Protein AF-A0A960G4V2-F1 (afdb_monomer)

Mean predicted aligned error: 2.52 Å

Secondary structure (DSSP, 8-state):
-HHHHHHHHHTT-SS--HHHHHHHHHHHHHHHGGG-BTTBSS--TT-TTHHHHHHHHHHHHHHHTT----

Sequence (70 aa):
FPGIFRGAFDVHATAITEGMKLAAANALADLVGDDLREDLVIPSPFDPRVGPAVSTAVAEAARRDGVARR

pLDDT: mean 95.56, std 5.07, range [63.34, 98.69]

Solvent-accessible surface area (backbone atoms only — not comparable to full-atom values): 3808 Å² total; per-residue (Å²): 123,69,17,54,56,50,8,33,56,78,18,54,36,79,64,88,51,71,61,26,53,51,31,32,52,49,39,44,49,60,71,35,51,91,69,57,44,100,93,34,86,63,65,61,95,79,43,80,62,52,44,60,45,15,14,52,37,13,32,52,30,29,51,74,70,66,36,33,77,100

Radius of gyration: 12.36 Å; Cα contacts (8 Å, |Δi|>4): 95; chains: 1; bounding box: 31×20×31 Å

Structure (mmCIF, N/CA/C/O backbone):
data_AF-A0A960G4V2-F1
#
_entry.id   AF-A0A960G4V2-F1
#
loop_
_atom_site.group_PDB
_atom_site.id
_atom_site.type_symbol
_atom_site.label_atom_id
_atom_site.label_alt_id
_atom_site.label_comp_id
_atom_site.label_asym_id
_atom_site.label_entity_id
_atom_site.label_seq_id
_atom_site.pdbx_PDB_ins_code
_atom_site.Cartn_x
_atom_site.Cartn_y
_atom_site.Cartn_z
_atom_site.occupancy
_atom_site.B_iso_or_equiv
_atom_site.auth_seq_id
_atom_site.auth_comp_id
_atom_site.auth_asym_id
_atom_site.auth_atom_id
_atom_site.pdbx_PDB_model_num
ATOM 1 N N . PHE A 1 1 ? 9.446 0.504 1.894 1.00 63.34 1 PHE A N 1
ATOM 2 C CA . PHE A 1 1 ? 8.768 0.673 3.199 1.00 63.34 1 PHE A CA 1
ATOM 3 C C . PHE A 1 1 ? 7.939 1.952 3.418 1.00 63.34 1 PHE A C 1
ATOM 5 O O . PHE A 1 1 ? 7.069 1.878 4.276 1.00 63.34 1 PHE A O 1
ATOM 12 N N . PRO A 1 2 ? 8.077 3.085 2.693 1.00 80.81 2 PRO A N 1
ATOM 13 C CA . PRO A 1 2 ? 7.231 4.259 2.975 1.00 80.81 2 PRO A CA 1
ATOM 14 C C . PRO A 1 2 ? 5.761 4.103 2.535 1.00 80.81 2 PRO A C 1
ATOM 16 O O . PRO A 1 2 ? 4.870 4.610 3.211 1.00 80.81 2 PRO A O 1
ATOM 19 N N . GLY A 1 3 ? 5.487 3.364 1.451 1.00 87.69 3 GLY A N 1
ATOM 20 C CA . GLY A 1 3 ? 4.131 3.228 0.898 1.00 87.69 3 GLY A CA 1
ATOM 21 C C . GLY A 1 3 ? 3.118 2.570 1.844 1.00 87.69 3 GLY A C 1
ATOM 22 O O . GLY A 1 3 ? 1.995 3.050 1.942 1.00 87.69 3 GLY A O 1
ATOM 23 N N . ILE A 1 4 ? 3.518 1.534 2.599 1.00 93.56 4 ILE A N 1
ATOM 24 C CA . ILE A 1 4 ? 2.619 0.840 3.544 1.00 93.56 4 ILE A CA 1
ATOM 25 C C . ILE A 1 4 ? 2.124 1.794 4.629 1.00 93.56 4 ILE A C 1
ATOM 27 O O . ILE A 1 4 ? 0.923 1.899 4.863 1.00 93.56 4 ILE A O 1
ATOM 31 N N . PHE A 1 5 ? 3.040 2.522 5.271 1.00 95.56 5 PHE A N 1
ATOM 32 C CA . PHE A 1 5 ? 2.662 3.476 6.309 1.00 95.56 5 PHE A CA 1
ATOM 33 C C . PHE A 1 5 ? 1.858 4.632 5.734 1.00 95.56 5 PHE A C 1
ATOM 35 O O . PHE A 1 5 ? 0.857 5.018 6.324 1.00 95.56 5 PHE A O 1
ATOM 42 N N . ARG A 1 6 ? 2.245 5.142 4.559 1.00 96.75 6 ARG A N 1
ATOM 43 C CA . ARG A 1 6 ? 1.498 6.213 3.905 1.00 96.75 6 ARG A CA 1
ATOM 44 C C . ARG A 1 6 ? 0.046 5.809 3.633 1.00 96.75 6 ARG A C 1
ATOM 46 O O . ARG A 1 6 ? -0.850 6.524 4.061 1.00 96.75 6 ARG A O 1
ATOM 53 N N . GLY A 1 7 ? -0.179 4.65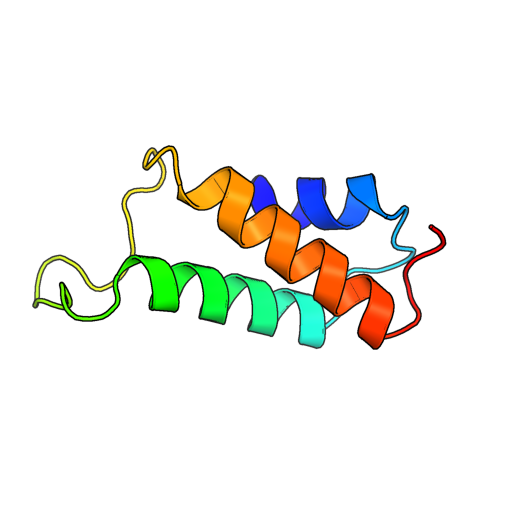2 3.009 1.00 97.12 7 GLY A N 1
ATOM 54 C CA . GLY A 1 7 ? -1.526 4.152 2.718 1.00 97.12 7 GLY A CA 1
ATOM 55 C C . GLY A 1 7 ? -2.355 3.896 3.977 1.00 97.12 7 GLY A C 1
ATOM 56 O O . GLY A 1 7 ? -3.519 4.279 4.043 1.00 97.12 7 GLY A O 1
ATOM 57 N N . ALA A 1 8 ? -1.741 3.313 5.011 1.00 98.06 8 ALA A N 1
ATOM 58 C CA . ALA A 1 8 ? -2.389 3.109 6.305 1.00 98.06 8 ALA A CA 1
ATOM 59 C C . ALA A 1 8 ? -2.784 4.440 6.972 1.00 98.06 8 ALA A C 1
ATOM 61 O O . ALA A 1 8 ? -3.885 4.564 7.514 1.00 98.06 8 ALA A O 1
ATOM 62 N N . PHE A 1 9 ? -1.908 5.448 6.914 1.00 97.69 9 PHE A N 1
ATOM 63 C CA . PHE A 1 9 ? -2.165 6.770 7.480 1.00 97.69 9 PHE A CA 1
ATOM 64 C C . PHE A 1 9 ? -3.211 7.553 6.696 1.00 97.69 9 PHE A C 1
ATOM 66 O O . PHE A 1 9 ? -4.050 8.176 7.330 1.00 97.69 9 PHE A O 1
ATOM 73 N N . ASP A 1 10 ? -3.236 7.483 5.364 1.00 97.69 10 ASP A N 1
ATOM 74 C CA . ASP A 1 10 ? -4.213 8.213 4.541 1.00 97.69 10 ASP A CA 1
ATOM 75 C C . ASP A 1 10 ? -5.674 7.825 4.863 1.00 97.69 10 ASP A C 1
ATOM 77 O O . ASP A 1 10 ? -6.588 8.635 4.695 1.00 97.69 10 ASP A O 1
ATOM 81 N N . VAL A 1 11 ? -5.901 6.608 5.375 1.00 98.25 11 VAL A N 1
ATOM 82 C CA . VAL A 1 11 ? -7.235 6.067 5.719 1.00 98.25 11 VAL A CA 1
ATOM 83 C C . VAL A 1 11 ? -7.458 5.872 7.221 1.00 98.25 11 VAL A C 1
ATOM 85 O O . VAL A 1 11 ? -8.446 5.271 7.651 1.00 98.25 11 VAL A O 1
ATOM 88 N N . HIS A 1 12 ? -6.530 6.374 8.040 1.00 98.06 12 HIS A N 1
ATOM 89 C CA . HIS A 1 12 ? -6.551 6.253 9.500 1.00 98.06 12 HIS A CA 1
ATOM 90 C C . HIS A 1 12 ? -6.697 4.796 9.989 1.00 98.06 12 HIS A C 1
ATOM 92 O O . HIS A 1 12 ? -7.417 4.541 10.966 1.00 98.06 12 HIS A O 1
ATOM 98 N N . ALA A 1 13 ? -6.026 3.850 9.323 1.00 98.38 13 ALA A N 1
ATOM 99 C CA . ALA A 1 13 ? -6.077 2.434 9.671 1.00 98.38 13 ALA A CA 1
ATOM 100 C C . ALA A 1 13 ? -5.703 2.205 11.147 1.00 98.38 13 ALA A C 1
ATOM 102 O O . ALA A 1 13 ? -4.771 2.820 11.669 1.00 98.38 13 ALA A O 1
ATOM 103 N N . THR A 1 14 ? -6.442 1.341 11.838 1.00 98.25 14 THR A N 1
ATOM 104 C CA . THR A 1 14 ? -6.194 1.008 13.253 1.00 98.25 14 THR A CA 1
ATOM 105 C C . THR A 1 14 ? -5.115 -0.055 13.440 1.00 98.25 14 THR A C 1
ATOM 107 O O . THR A 1 14 ? -4.533 -0.149 14.518 1.00 98.25 14 THR A O 1
ATOM 110 N N . ALA A 1 15 ? -4.832 -0.836 12.399 1.00 97.81 15 ALA A N 1
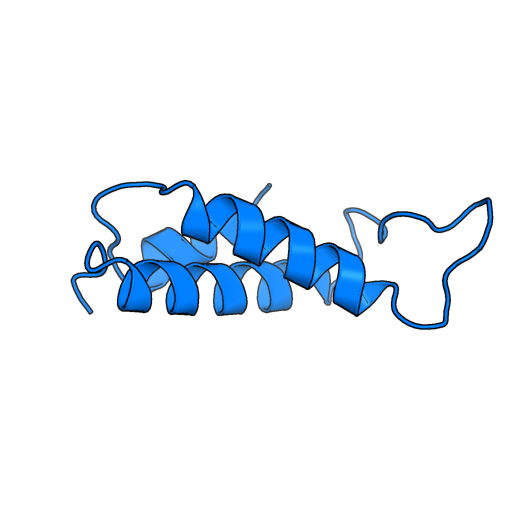ATOM 111 C CA . ALA A 1 15 ? -3.825 -1.886 12.391 1.00 97.81 15 ALA A CA 1
ATOM 112 C C . ALA A 1 15 ? -3.243 -2.071 10.982 1.00 97.81 15 ALA A C 1
ATOM 114 O O . ALA A 1 15 ? -3.845 -1.654 9.993 1.00 97.81 15 ALA A O 1
ATOM 115 N N . ILE A 1 16 ? -2.084 -2.731 10.902 1.00 98.06 16 ILE A N 1
ATOM 116 C CA . ILE A 1 16 ? -1.551 -3.272 9.648 1.00 98.06 16 ILE A CA 1
ATOM 117 C C . ILE A 1 16 ? -1.933 -4.749 9.574 1.00 98.06 16 ILE A C 1
ATOM 119 O O . ILE A 1 16 ? -1.483 -5.544 10.399 1.00 98.06 16 ILE A O 1
ATOM 123 N N . THR A 1 17 ? -2.760 -5.111 8.601 1.00 98.38 17 THR A N 1
ATOM 124 C CA . THR A 1 17 ? -3.278 -6.473 8.420 1.00 98.38 17 THR A CA 1
ATOM 125 C C . THR A 1 17 ? -2.406 -7.296 7.468 1.00 98.38 17 THR A C 1
ATOM 127 O O . THR A 1 17 ? -1.590 -6.755 6.717 1.00 98.38 17 THR A O 1
ATOM 130 N N . GLU A 1 18 ? -2.607 -8.617 7.439 1.00 98.38 18 GLU A N 1
ATOM 131 C CA . GLU A 1 18 ? -1.994 -9.475 6.414 1.00 98.38 18 GLU A CA 1
ATOM 132 C C . GLU A 1 18 ? -2.483 -9.115 5.001 1.00 98.38 18 GLU A C 1
ATOM 134 O O . GLU A 1 18 ? -1.690 -9.117 4.060 1.00 98.38 18 GLU A O 1
ATOM 139 N N . GLY A 1 19 ? -3.752 -8.712 4.852 1.00 98.38 19 GLY A N 1
ATOM 140 C CA . GLY A 1 19 ? -4.308 -8.242 3.581 1.00 98.38 19 GLY A CA 1
ATOM 141 C C . GLY A 1 19 ? -3.572 -7.016 3.036 1.00 98.38 19 GLY A C 1
ATOM 142 O O . GLY A 1 19 ? -3.250 -6.961 1.850 1.00 98.38 19 GLY A O 1
ATOM 143 N N . MET A 1 20 ? -3.203 -6.071 3.905 1.00 98.50 20 MET A N 1
ATOM 144 C CA . MET A 1 20 ? -2.386 -4.910 3.533 1.00 98.50 20 MET A CA 1
ATOM 145 C C . MET A 1 20 ? -0.971 -5.307 3.093 1.00 98.50 20 MET A C 1
ATOM 147 O O . MET A 1 20 ? -0.447 -4.732 2.138 1.00 98.50 20 MET A O 1
ATOM 151 N N . LYS A 1 21 ? -0.349 -6.293 3.753 1.00 97.94 21 LYS A N 1
ATOM 152 C CA . LYS A 1 21 ? 0.981 -6.797 3.364 1.00 97.94 21 LYS A CA 1
ATOM 153 C C . LYS A 1 21 ? 0.942 -7.463 1.989 1.00 97.94 21 LYS A C 1
ATOM 155 O O . LYS A 1 21 ? 1.787 -7.163 1.149 1.00 97.94 21 LYS A O 1
ATOM 160 N N . LEU A 1 22 ? -0.058 -8.313 1.751 1.00 98.31 22 LEU A N 1
ATOM 161 C CA . LEU A 1 22 ? -0.272 -8.960 0.456 1.00 98.31 22 LEU A CA 1
ATOM 162 C C . LEU A 1 22 ? -0.558 -7.930 -0.642 1.00 98.31 22 LEU A C 1
ATOM 164 O O . LEU A 1 22 ? 0.034 -8.003 -1.713 1.00 98.31 22 LEU A O 1
ATOM 168 N N . ALA A 1 23 ? -1.390 -6.923 -0.365 1.00 98.25 23 ALA A N 1
ATOM 169 C CA . ALA A 1 23 ? -1.672 -5.852 -1.317 1.00 98.25 23 ALA A CA 1
ATOM 170 C C . ALA A 1 23 ? -0.416 -5.046 -1.681 1.00 98.25 23 ALA A C 1
ATOM 172 O O . ALA A 1 23 ? -0.205 -4.738 -2.850 1.00 98.25 23 ALA A O 1
ATOM 173 N N . ALA A 1 24 ? 0.448 -4.749 -0.707 1.00 97.62 24 ALA A N 1
ATOM 174 C CA . ALA A 1 24 ? 1.723 -4.087 -0.966 1.00 97.62 24 ALA A CA 1
ATOM 175 C C . ALA A 1 24 ? 2.666 -4.944 -1.827 1.00 97.62 24 ALA A C 1
ATOM 177 O O . ALA A 1 24 ? 3.319 -4.411 -2.722 1.00 97.62 24 ALA A O 1
ATOM 178 N N . ALA A 1 25 ? 2.737 -6.253 -1.564 1.00 96.75 25 ALA A N 1
ATOM 179 C CA . ALA A 1 25 ? 3.548 -7.180 -2.350 1.00 96.75 25 ALA A CA 1
ATOM 180 C C . ALA A 1 25 ? 3.046 -7.284 -3.798 1.00 96.75 25 ALA A C 1
ATOM 182 O O . ALA A 1 25 ? 3.844 -7.156 -4.724 1.00 96.75 25 ALA A O 1
ATOM 183 N N . ASN A 1 26 ? 1.732 -7.423 -3.990 1.00 97.44 26 ASN A N 1
ATOM 184 C CA . ASN A 1 26 ? 1.122 -7.462 -5.318 1.00 97.44 26 ASN A CA 1
ATOM 185 C C . ASN A 1 26 ? 1.359 -6.151 -6.076 1.00 97.44 26 ASN A C 1
ATOM 187 O O . ASN A 1 26 ? 1.811 -6.188 -7.210 1.00 97.44 26 ASN A O 1
ATOM 191 N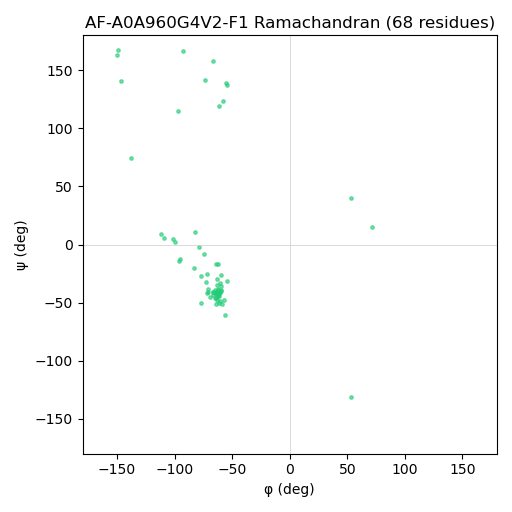 N . ALA A 1 27 ? 1.196 -4.993 -5.426 1.00 97.00 27 ALA A N 1
ATOM 192 C CA . ALA A 1 27 ? 1.470 -3.700 -6.056 1.00 97.00 27 ALA A CA 1
ATOM 193 C C . ALA A 1 27 ? 2.934 -3.544 -6.512 1.00 97.00 27 ALA A C 1
ATOM 195 O O . ALA A 1 27 ? 3.202 -2.888 -7.514 1.00 97.00 27 ALA A O 1
ATOM 196 N N . LEU A 1 28 ? 3.895 -4.130 -5.788 1.00 95.75 28 LEU A N 1
ATOM 197 C CA . LEU A 1 28 ? 5.298 -4.156 -6.215 1.00 95.75 28 LEU A CA 1
ATOM 198 C C . LEU A 1 28 ? 5.518 -5.097 -7.403 1.00 95.75 28 LEU A C 1
ATOM 200 O O . LEU A 1 28 ? 6.264 -4.741 -8.312 1.00 95.75 28 LEU A O 1
ATOM 204 N N . ALA A 1 29 ? 4.885 -6.272 -7.392 1.00 96.12 29 ALA A N 1
ATOM 205 C CA . ALA A 1 29 ? 4.964 -7.235 -8.488 1.00 96.12 29 ALA A CA 1
ATOM 206 C C . ALA A 1 29 ? 4.343 -6.673 -9.779 1.00 96.12 29 ALA A C 1
ATOM 208 O O . ALA A 1 29 ? 4.957 -6.756 -10.840 1.00 96.12 29 ALA A O 1
ATOM 209 N N . ASP A 1 30 ? 3.192 -6.007 -9.675 1.00 96.38 30 ASP A N 1
ATOM 210 C CA . ASP A 1 30 ? 2.491 -5.388 -10.805 1.00 96.38 30 ASP A CA 1
ATOM 211 C C . ASP A 1 30 ? 3.315 -4.266 -11.461 1.00 96.38 30 ASP A C 1
ATOM 213 O O . ASP A 1 30 ? 3.204 -4.032 -12.662 1.00 96.38 30 ASP A O 1
ATOM 217 N N . LEU A 1 31 ? 4.175 -3.579 -10.697 1.00 95.50 31 LEU A N 1
ATOM 218 C CA . LEU A 1 31 ? 5.088 -2.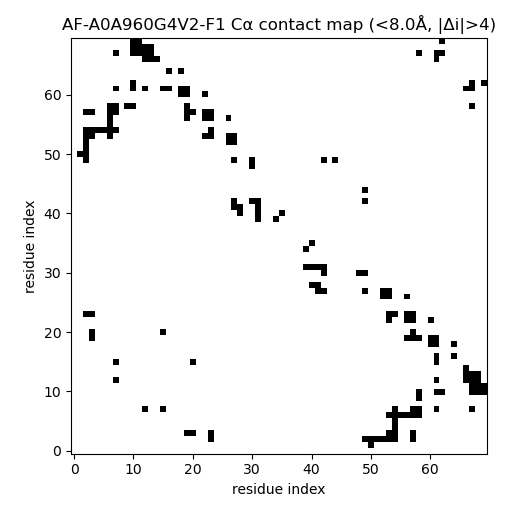565 -11.241 1.00 95.50 31 LEU A CA 1
ATOM 219 C C . LEU A 1 31 ? 6.235 -3.150 -12.072 1.00 95.50 31 LEU A C 1
ATOM 221 O O . LEU A 1 31 ? 6.783 -2.432 -12.910 1.00 95.50 31 LEU A O 1
ATOM 225 N N . VAL A 1 32 ? 6.615 -4.406 -11.822 1.00 95.88 32 VAL A N 1
ATOM 226 C CA . VAL A 1 32 ? 7.537 -5.150 -12.693 1.00 95.88 32 VAL A CA 1
ATOM 227 C C . VAL A 1 32 ? 6.775 -5.630 -13.924 1.00 95.88 32 VAL A C 1
ATOM 229 O O . VAL A 1 32 ? 7.205 -5.373 -15.046 1.00 95.88 32 VAL A O 1
ATOM 232 N N . GLY A 1 33 ? 5.619 -6.268 -13.713 1.00 93.88 33 GLY A N 1
ATOM 233 C CA . GLY A 1 33 ? 4.748 -6.747 -14.784 1.00 93.88 33 GLY A CA 1
ATOM 234 C C . GLY A 1 33 ? 5.494 -7.623 -15.795 1.00 93.88 33 GLY A C 1
ATOM 235 O O . GLY A 1 33 ? 6.250 -8.519 -15.418 1.00 93.88 33 GLY A O 1
ATOM 236 N N . ASP A 1 34 ? 5.304 -7.325 -17.080 1.00 93.38 34 ASP A N 1
ATOM 237 C CA . ASP A 1 34 ? 5.924 -8.058 -18.193 1.00 93.38 34 ASP A CA 1
ATOM 238 C C . ASP A 1 34 ? 7.422 -7.752 -18.380 1.00 93.38 34 ASP A C 1
ATOM 240 O O . ASP A 1 34 ? 8.091 -8.424 -19.161 1.00 93.38 34 ASP A O 1
ATOM 244 N N . ASP A 1 35 ? 7.969 -6.765 -17.661 1.00 93.31 35 ASP A N 1
ATOM 245 C CA . ASP A 1 35 ? 9.389 -6.383 -17.723 1.00 93.31 35 ASP A CA 1
ATOM 246 C C . ASP A 1 35 ? 10.273 -7.285 -16.831 1.00 93.31 35 ASP A C 1
ATOM 248 O O . ASP A 1 35 ? 11.446 -6.996 -16.581 1.00 93.31 35 ASP A O 1
ATOM 252 N N . LEU A 1 36 ? 9.693 -8.381 -16.323 1.00 95.88 36 LEU A N 1
ATOM 253 C CA . LEU A 1 36 ? 10.346 -9.382 -15.490 1.00 95.88 36 LEU A CA 1
ATOM 254 C C . LEU A 1 36 ? 11.546 -9.999 -16.215 1.00 95.88 36 LEU A C 1
ATOM 256 O O . LEU A 1 36 ? 11.428 -10.612 -17.276 1.00 95.88 36 LEU A O 1
ATOM 260 N N . ARG A 1 37 ? 12.707 -9.901 -15.576 1.00 95.69 37 ARG A N 1
ATOM 261 C CA . ARG A 1 37 ? 13.972 -10.470 -16.050 1.00 95.69 37 ARG A CA 1
ATOM 262 C C . ARG A 1 37 ? 14.849 -10.850 -14.865 1.00 95.69 37 ARG A C 1
ATOM 264 O O . ARG A 1 37 ? 14.566 -10.464 -13.732 1.00 95.69 37 ARG A O 1
ATOM 271 N N . GLU A 1 38 ? 15.911 -11.609 -15.118 1.00 95.19 38 GLU A N 1
ATOM 272 C CA . GLU A 1 38 ? 16.79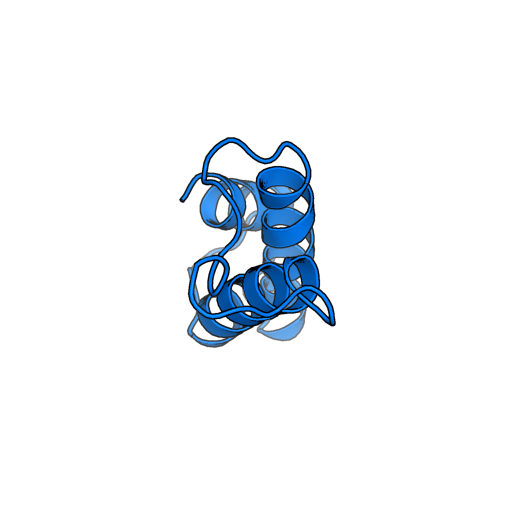3 -12.154 -14.073 1.00 95.19 38 GLU A CA 1
ATOM 273 C C . GLU A 1 38 ? 17.361 -11.075 -13.130 1.00 95.19 38 GLU A C 1
ATOM 275 O O . GLU A 1 38 ? 17.545 -11.327 -11.941 1.00 95.19 38 GLU A O 1
ATOM 280 N N . ASP A 1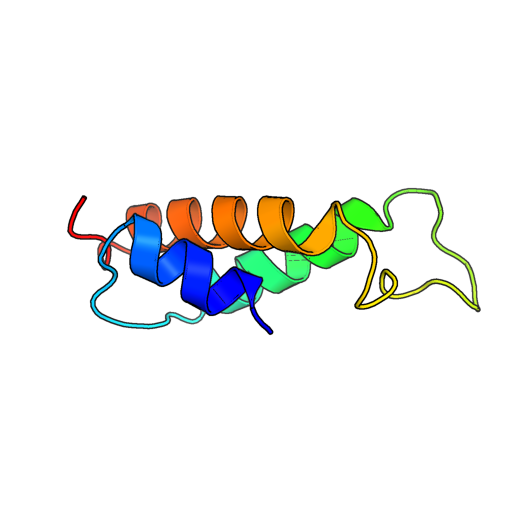 39 ? 17.578 -9.858 -13.632 1.00 94.44 39 ASP A N 1
ATOM 281 C CA . ASP A 1 39 ? 18.067 -8.695 -12.885 1.00 94.44 39 ASP A CA 1
ATOM 282 C C . ASP A 1 39 ? 16.962 -7.701 -12.457 1.00 94.44 39 ASP A C 1
ATOM 284 O O . ASP A 1 39 ? 17.267 -6.685 -11.833 1.00 94.44 39 ASP A O 1
ATOM 288 N N . LEU A 1 40 ? 15.683 -7.973 -12.751 1.00 93.00 40 LEU A N 1
ATOM 289 C CA . LEU A 1 40 ? 14.540 -7.139 -12.354 1.00 93.00 40 LEU A CA 1
ATOM 290 C C . LEU A 1 40 ? 13.370 -7.997 -11.867 1.00 93.00 40 LEU A C 1
ATOM 292 O O . LEU A 1 40 ? 12.352 -8.149 -12.535 1.00 93.00 40 LEU A O 1
ATOM 296 N N . VAL A 1 41 ? 13.516 -8.527 -10.657 1.00 94.12 41 VAL A N 1
ATOM 297 C CA . VAL A 1 41 ? 12.451 -9.257 -9.944 1.00 94.12 41 VAL A CA 1
ATOM 298 C C . VAL A 1 41 ? 11.669 -8.374 -8.963 1.00 94.12 41 VAL A C 1
ATOM 300 O O . VAL A 1 41 ? 10.613 -8.760 -8.473 1.00 94.12 41 VAL A O 1
ATOM 303 N N . ILE A 1 42 ? 12.191 -7.185 -8.652 1.00 93.00 42 ILE A N 1
ATOM 304 C CA . ILE A 1 42 ? 11.588 -6.186 -7.763 1.00 93.00 42 ILE A CA 1
ATOM 305 C C . ILE A 1 42 ? 11.961 -4.790 -8.289 1.00 93.00 42 ILE A C 1
ATOM 307 O O . ILE A 1 42 ? 13.096 -4.612 -8.744 1.00 93.00 42 ILE A O 1
ATOM 311 N N . PRO A 1 43 ? 11.058 -3.788 -8.263 1.00 93.50 43 PRO A N 1
ATOM 312 C CA . PRO A 1 43 ? 11.391 -2.456 -8.752 1.00 93.50 43 PRO A CA 1
ATOM 313 C C . PRO A 1 43 ? 12.455 -1.793 -7.871 1.00 93.50 43 PRO A C 1
ATOM 315 O O . PRO A 1 43 ? 12.612 -2.112 -6.688 1.00 93.50 43 PRO A O 1
ATOM 318 N N . SER A 1 44 ? 13.165 -0.818 -8.443 1.00 92.81 44 SER A N 1
ATOM 319 C CA . SER A 1 44 ? 14.120 -0.000 -7.692 1.00 92.81 44 SER A CA 1
ATOM 320 C C . SER A 1 44 ? 13.440 0.654 -6.480 1.00 92.81 44 SER A C 1
ATOM 322 O O . SER A 1 44 ? 12.337 1.190 -6.614 1.00 92.81 44 SER A O 1
ATOM 324 N N . PRO A 1 45 ? 14.093 0.708 -5.304 1.00 89.25 45 PRO A N 1
ATOM 325 C CA . PRO A 1 45 ? 13.541 1.393 -4.135 1.00 89.25 45 PRO A CA 1
ATOM 326 C C . PRO A 1 45 ? 13.346 2.904 -4.350 1.00 89.25 45 PRO A C 1
ATOM 328 O O . PRO A 1 45 ? 12.616 3.531 -3.583 1.00 89.25 45 PRO A O 1
ATOM 331 N N . PHE A 1 46 ? 13.986 3.479 -5.376 1.00 91.81 46 PHE A N 1
ATOM 332 C CA . PHE A 1 46 ? 13.855 4.884 -5.772 1.00 91.81 46 PHE A CA 1
ATOM 333 C C . PHE A 1 46 ? 12.944 5.093 -6.987 1.00 91.81 46 PHE A C 1
ATOM 335 O O . PHE A 1 46 ? 12.835 6.219 -7.469 1.00 91.81 46 PHE A O 1
ATOM 342 N N . ASP A 1 47 ? 12.299 4.041 -7.496 1.00 93.56 47 ASP A N 1
ATOM 343 C CA . ASP A 1 47 ? 11.307 4.191 -8.555 1.00 93.56 47 ASP A CA 1
ATOM 344 C C . ASP A 1 47 ? 10.145 5.068 -8.038 1.00 93.56 47 ASP A C 1
ATOM 346 O O . ASP A 1 47 ? 9.485 4.703 -7.055 1.00 93.56 47 ASP A O 1
ATOM 350 N N . PRO A 1 48 ? 9.870 6.226 -8.668 1.00 94.81 48 PRO A N 1
ATOM 351 C CA . PRO A 1 48 ? 8.854 7.161 -8.190 1.00 94.81 48 PRO A CA 1
ATOM 352 C C . PRO A 1 48 ? 7.436 6.572 -8.221 1.00 94.81 48 PRO A C 1
ATOM 354 O O . PRO A 1 48 ? 6.548 7.101 -7.553 1.00 94.81 48 PRO A O 1
ATOM 357 N N . ARG A 1 49 ? 7.211 5.471 -8.953 1.00 95.12 49 ARG A N 1
ATOM 358 C CA . ARG A 1 49 ? 5.926 4.763 -9.035 1.00 95.12 49 ARG 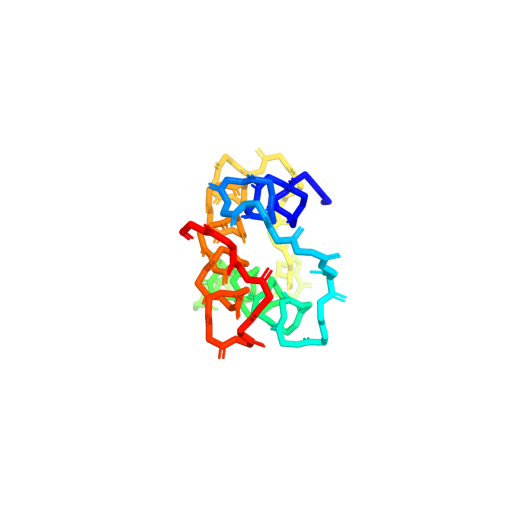A CA 1
ATOM 359 C C . ARG A 1 49 ? 5.643 3.910 -7.797 1.00 95.12 49 ARG A C 1
ATOM 361 O O . ARG A 1 49 ? 4.479 3.717 -7.452 1.00 95.12 49 ARG A O 1
ATOM 368 N N . VAL A 1 50 ? 6.680 3.441 -7.093 1.00 95.88 50 VAL A N 1
ATOM 369 C CA . VAL A 1 50 ? 6.546 2.510 -5.955 1.00 95.88 50 VAL A CA 1
ATOM 370 C C . VAL A 1 50 ? 5.762 3.123 -4.802 1.00 95.88 50 VAL A C 1
ATOM 372 O O . VAL A 1 50 ? 4.859 2.488 -4.261 1.00 95.88 50 VAL A O 1
ATOM 375 N N . GLY A 1 51 ? 6.097 4.356 -4.412 1.00 96.00 51 GLY A N 1
ATOM 376 C CA . GLY A 1 51 ? 5.441 5.040 -3.295 1.00 96.00 51 GLY A CA 1
ATOM 377 C C . GLY A 1 51 ? 3.922 5.133 -3.484 1.00 96.00 51 GLY A C 1
ATOM 37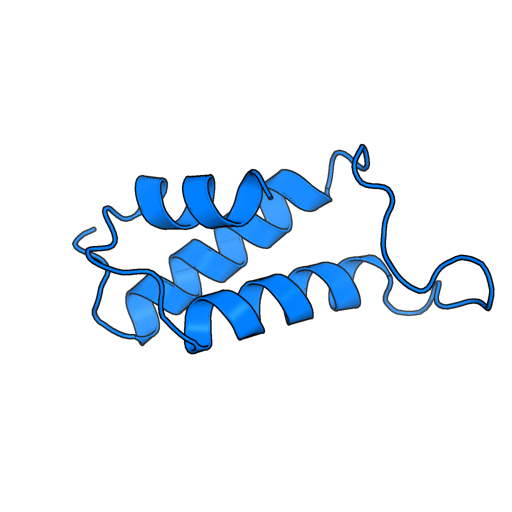8 O O . GLY A 1 51 ? 3.199 4.556 -2.668 1.00 96.00 51 GLY A O 1
ATOM 379 N N . PRO A 1 52 ? 3.449 5.796 -4.559 1.00 96.44 52 PRO A N 1
ATOM 380 C CA . PRO A 1 52 ? 2.029 5.931 -4.871 1.00 96.44 52 PRO A CA 1
ATOM 381 C C . PRO A 1 52 ? 1.303 4.590 -5.022 1.00 96.44 52 PRO A C 1
ATOM 383 O O . PRO A 1 52 ? 0.257 4.404 -4.400 1.00 96.44 52 PRO A O 1
ATOM 386 N N . ALA A 1 53 ? 1.863 3.643 -5.786 1.00 97.12 53 ALA A N 1
ATOM 387 C CA . ALA A 1 53 ? 1.219 2.354 -6.045 1.00 97.12 53 ALA A CA 1
ATOM 388 C C . ALA A 1 53 ? 0.986 1.563 -4.751 1.00 97.12 53 ALA A C 1
ATOM 390 O O . ALA A 1 53 ? -0.133 1.131 -4.470 1.00 97.12 53 ALA A O 1
ATOM 391 N N . VAL A 1 54 ? 2.022 1.445 -3.913 1.00 97.88 54 VAL A N 1
ATOM 392 C CA . VAL A 1 54 ? 1.920 0.718 -2.644 1.00 97.88 54 VAL A CA 1
ATOM 393 C C . VAL A 1 54 ? 0.977 1.436 -1.676 1.00 97.88 54 VAL A C 1
ATOM 395 O O . VAL A 1 54 ? 0.180 0.771 -1.019 1.00 97.88 54 VAL A O 1
ATOM 398 N N . SER A 1 55 ? 1.018 2.772 -1.582 1.00 98.12 55 SER A N 1
ATOM 399 C CA . SER A 1 55 ? 0.105 3.499 -0.686 1.00 98.12 55 SER A CA 1
ATOM 400 C C . SER A 1 55 ? -1.361 3.346 -1.080 1.00 98.12 55 SER A C 1
ATOM 402 O O . SER A 1 55 ? -2.193 3.123 -0.202 1.00 98.12 55 SER A O 1
ATOM 404 N N . THR A 1 56 ? -1.678 3.397 -2.376 1.00 98.31 56 THR A N 1
ATOM 405 C CA . THR A 1 56 ? -3.049 3.209 -2.865 1.00 98.31 56 THR A CA 1
ATOM 406 C C . THR A 1 56 ? -3.543 1.797 -2.566 1.00 98.31 56 THR A C 1
ATOM 408 O O . THR A 1 56 ? -4.578 1.641 -1.921 1.00 98.31 56 THR A O 1
ATOM 411 N N . ALA A 1 57 ? -2.765 0.772 -2.928 1.00 98.38 57 ALA A N 1
ATOM 412 C CA . ALA A 1 57 ? -3.145 -0.623 -2.706 1.00 98.38 57 ALA A CA 1
ATOM 413 C C . ALA A 1 57 ? -3.359 -0.941 -1.215 1.00 98.38 57 ALA A C 1
ATOM 415 O O . ALA A 1 57 ? -4.292 -1.651 -0.835 1.00 98.38 57 ALA A O 1
ATOM 416 N N . VAL A 1 58 ? -2.515 -0.381 -0.345 1.00 98.50 58 VAL A N 1
ATOM 417 C CA . VAL A 1 58 ? -2.624 -0.566 1.107 1.00 98.50 58 VAL A CA 1
ATOM 418 C C . VAL A 1 58 ? -3.838 0.164 1.681 1.00 98.50 58 VAL A C 1
ATOM 420 O O . VAL A 1 58 ? -4.534 -0.401 2.523 1.00 98.50 58 VAL A O 1
ATOM 423 N N . ALA A 1 59 ? -4.125 1.383 1.220 1.00 98.44 59 ALA A N 1
ATOM 424 C CA . ALA A 1 59 ? -5.315 2.131 1.618 1.00 98.44 59 ALA A CA 1
ATOM 425 C C . ALA A 1 59 ? -6.611 1.388 1.242 1.00 98.44 59 ALA A C 1
ATOM 427 O O . ALA A 1 59 ? -7.550 1.322 2.035 1.00 98.44 59 ALA A O 1
ATOM 428 N N . GLU A 1 60 ? -6.664 0.793 0.050 1.00 98.50 60 GLU A N 1
ATOM 429 C CA . GLU A 1 60 ? -7.794 -0.028 -0.398 1.00 98.50 60 GLU A CA 1
ATOM 430 C C . GLU A 1 60 ? -7.927 -1.319 0.415 1.00 98.50 60 GLU A C 1
ATOM 432 O O . GLU A 1 60 ? -9.027 -1.672 0.844 1.00 98.50 60 GLU A O 1
ATOM 437 N N . ALA A 1 61 ? -6.813 -2.006 0.684 1.00 98.69 61 ALA A N 1
ATOM 438 C CA . ALA A 1 61 ? -6.808 -3.200 1.523 1.00 98.69 61 ALA A CA 1
ATOM 439 C C . ALA A 1 61 ? -7.285 -2.903 2.950 1.00 98.69 61 ALA A C 1
ATOM 441 O O . ALA A 1 61 ? -8.151 -3.607 3.456 1.00 98.69 61 ALA A O 1
ATOM 442 N N . ALA A 1 62 ? -6.820 -1.811 3.559 1.00 98.69 62 ALA A N 1
ATOM 443 C CA . ALA A 1 62 ? -7.261 -1.388 4.886 1.00 98.69 62 ALA A CA 1
ATOM 444 C C . ALA A 1 62 ? -8.777 -1.122 4.956 1.00 98.69 62 ALA A C 1
ATOM 446 O O . ALA A 1 62 ? -9.408 -1.412 5.976 1.00 98.69 62 ALA A O 1
ATOM 447 N N . ARG A 1 63 ? -9.377 -0.591 3.879 1.00 98.56 63 ARG A N 1
ATOM 448 C CA . ARG A 1 63 ? -10.837 -0.420 3.777 1.00 98.56 63 ARG A CA 1
ATOM 449 C C . ARG A 1 63 ? -11.567 -1.750 3.663 1.00 98.56 63 ARG A C 1
ATOM 451 O O . ARG A 1 63 ? -12.550 -1.948 4.370 1.00 98.56 63 ARG A O 1
ATOM 458 N N . ARG A 1 64 ? -11.083 -2.663 2.816 1.00 98.44 64 ARG A N 1
ATOM 459 C CA . ARG A 1 64 ? -11.669 -4.009 2.668 1.00 98.44 64 ARG A CA 1
ATOM 460 C C . ARG A 1 64 ? -11.598 -4.818 3.960 1.00 98.44 64 ARG A C 1
ATOM 462 O O . ARG A 1 64 ? -12.563 -5.490 4.301 1.00 98.44 64 ARG A O 1
ATOM 469 N N . ASP A 1 65 ? -10.498 -4.695 4.692 1.00 98.44 65 ASP A N 1
ATOM 470 C CA . ASP A 1 65 ? -10.268 -5.417 5.943 1.00 98.44 65 ASP A CA 1
ATOM 471 C C . ASP A 1 65 ? -11.010 -4.790 7.141 1.00 98.44 65 ASP A C 1
ATOM 473 O O . ASP A 1 65 ? -10.932 -5.303 8.256 1.00 98.44 65 ASP A O 1
ATOM 477 N N . GLY A 1 66 ? -11.720 -3.671 6.943 1.00 98.19 66 GLY A N 1
ATOM 478 C CA . GLY A 1 66 ? -12.523 -3.020 7.983 1.00 98.19 66 GLY A CA 1
ATOM 479 C C . GLY A 1 66 ? -11.710 -2.317 9.076 1.00 98.19 66 GLY A C 1
ATOM 480 O O . GLY A 1 66 ? -12.258 -1.976 10.122 1.00 98.19 66 GLY A O 1
ATOM 481 N N . VAL A 1 67 ? -10.412 -2.088 8.853 1.00 98.56 67 VAL A N 1
ATOM 482 C CA . VAL A 1 67 ? -9.532 -1.383 9.804 1.00 98.56 67 VAL A CA 1
ATOM 483 C C . VAL A 1 67 ? -9.403 0.111 9.501 1.00 98.56 67 VAL A C 1
ATOM 485 O O . VAL A 1 67 ? -8.891 0.861 10.333 1.00 98.56 67 VAL A O 1
ATOM 488 N N . ALA A 1 68 ? -9.858 0.563 8.327 1.00 98.31 68 ALA A N 1
ATOM 489 C CA . ALA A 1 68 ? -9.899 1.974 7.952 1.00 98.31 68 ALA A CA 1
ATOM 490 C C . ALA A 1 68 ? -11.020 2.731 8.679 1.00 98.31 68 ALA A C 1
ATOM 492 O O . ALA A 1 68 ? -12.133 2.234 8.836 1.00 98.31 68 ALA A O 1
ATOM 493 N N . ARG A 1 69 ? -10.734 3.973 9.081 1.00 96.88 69 ARG A N 1
ATOM 494 C CA . ARG A 1 69 ? -11.710 4.876 9.720 1.00 96.88 69 ARG A CA 1
ATOM 495 C C . ARG A 1 69 ? -12.128 6.035 8.807 1.00 96.88 69 ARG A C 1
ATOM 497 O O . ARG A 1 69 ? -12.844 6.926 9.262 1.00 96.88 69 ARG A O 1
ATOM 504 N N . ARG A 1 70 ? -11.668 6.034 7.547 1.00 84.25 70 ARG A N 1
ATOM 505 C CA . ARG A 1 70 ? -11.994 7.012 6.501 1.00 84.25 70 ARG A CA 1
ATOM 506 C C . ARG A 1 70 ? -11.954 6.409 5.093 1.00 84.25 70 ARG A C 1
ATOM 508 O O . ARG A 1 70 ? -11.152 5.487 4.828 1.00 84.25 70 ARG A O 1
#

Nearest PDB str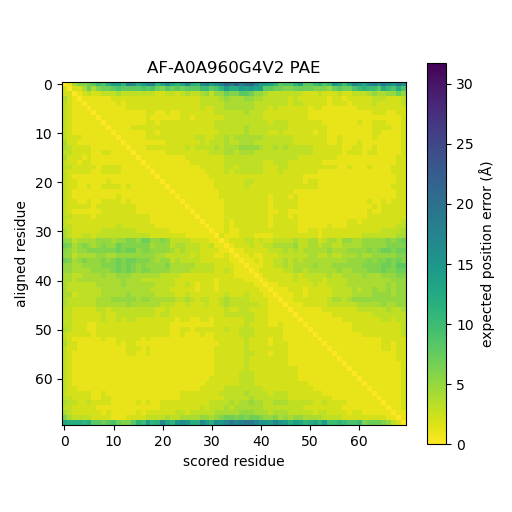uctures (foldseek):
  3nv9-assembly1_B  TM=9.571E-01  e=4.260E-03  Entamoeba histolytica
  7ndf-assembly1_B  TM=4.546E-01  e=6.751E+00  Escherichia coli
  8jty-assembly1_A  TM=3.468E-01  e=8.069E+00  Homo sapiens

Foldseek 3Di:
DQQLVLLCVVQVFPDQDPLLVVLLVVLQQVVCPPVDDPPPNGDDPPPPSSNVSSSNSSNVSSVVVVRGPD